Protein AF-A0A7S0S774-F1 (afdb_monomer_lite)

Organism: NCBI:txid81844

Foldseek 3Di:
DPQQPDQDDPQPDPPDDDDDDQFWGWAWDWDCPPPPRVTDIDPSVPTDTHTDDDPDDDDDDPCQPDAQPAQVVLVVVPNSCSVNSVSRVPVCSVVVNVPDPDDDDDDDPDPVVVLVVLLVVQVVCVVVVHDGDDNVVD

pLDDT: mean 84.75, std 19.32, range [28.23, 97.94]

Structure (mmCIF, N/CA/C/O backbone):
data_AF-A0A7S0S774-F1
#
_entry.id   AF-A0A7S0S774-F1
#
loop_
_atom_site.group_PDB
_atom_site.id
_atom_site.type_symbol
_atom_site.label_atom_id
_atom_site.label_alt_id
_atom_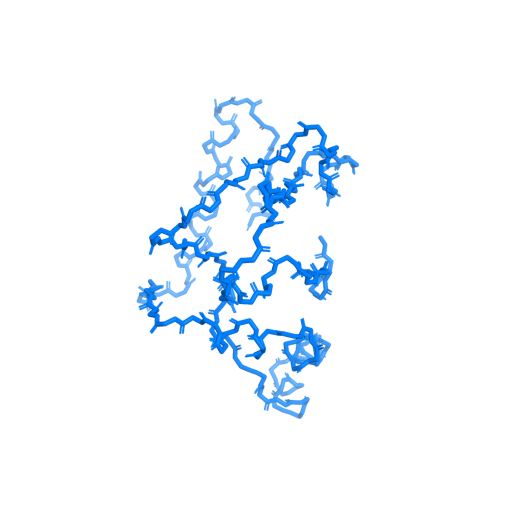site.label_comp_id
_atom_site.label_asym_id
_atom_site.label_entity_id
_atom_site.label_seq_id
_atom_site.pdbx_PDB_ins_code
_atom_site.Cartn_x
_atom_site.Cartn_y
_atom_site.Cartn_z
_atom_site.occupancy
_atom_site.B_iso_or_equiv
_atom_site.auth_seq_id
_atom_site.auth_comp_id
_atom_site.auth_asym_id
_atom_site.auth_atom_id
_atom_site.pdbx_PDB_model_num
ATOM 1 N N . LEU A 1 1 ? 9.753 0.011 5.837 1.00 38.16 1 LEU A N 1
ATOM 2 C CA . LEU A 1 1 ? 9.637 -1.461 5.721 1.00 38.16 1 LEU A CA 1
ATOM 3 C C . LEU A 1 1 ? 10.107 -1.865 4.326 1.00 38.16 1 LEU A C 1
ATOM 5 O O . LEU A 1 1 ? 9.732 -1.155 3.402 1.00 38.16 1 LEU A O 1
ATOM 9 N N . PRO A 1 2 ? 10.926 -2.916 4.148 1.00 28.23 2 PRO A N 1
ATOM 10 C CA . PRO A 1 2 ? 11.214 -3.425 2.808 1.00 28.23 2 PRO A CA 1
ATOM 11 C C . PRO A 1 2 ? 9.925 -3.955 2.163 1.00 28.23 2 PRO A C 1
ATOM 13 O O . PRO A 1 2 ? 9.047 -4.476 2.859 1.00 28.23 2 PRO A O 1
ATOM 16 N N . LEU A 1 3 ? 9.812 -3.812 0.842 1.00 33.97 3 LEU A N 1
ATOM 17 C CA . LEU A 1 3 ? 8.748 -4.427 0.046 1.00 33.97 3 LEU A CA 1
ATOM 18 C C . LEU A 1 3 ? 8.682 -5.934 0.370 1.00 33.97 3 LEU A C 1
ATOM 20 O O . LEU A 1 3 ? 9.705 -6.613 0.368 1.00 33.97 3 LEU A O 1
ATOM 24 N N . GLY A 1 4 ? 7.493 -6.432 0.731 1.00 38.97 4 GLY A N 1
ATOM 25 C CA . GLY A 1 4 ? 7.269 -7.827 1.152 1.00 38.97 4 GLY A CA 1
ATOM 26 C C . GLY A 1 4 ? 6.997 -8.057 2.649 1.00 38.97 4 GLY A C 1
ATOM 27 O O . GLY A 1 4 ? 6.774 -9.190 3.060 1.00 38.97 4 GLY A O 1
ATOM 28 N N . SER A 1 5 ? 6.950 -7.020 3.493 1.00 44.09 5 SER A N 1
ATOM 29 C CA . SER A 1 5 ? 6.682 -7.180 4.938 1.00 44.09 5 SER A CA 1
ATOM 30 C C . SER A 1 5 ? 5.197 -7.265 5.328 1.00 44.09 5 SER A C 1
ATOM 32 O O . SER A 1 5 ? 4.867 -7.215 6.517 1.00 44.09 5 SER A O 1
ATOM 34 N N . HIS A 1 6 ? 4.284 -7.348 4.360 1.00 54.34 6 HIS A N 1
ATOM 35 C CA . HIS A 1 6 ? 2.861 -7.517 4.638 1.00 54.34 6 HIS A CA 1
ATOM 36 C C . HIS A 1 6 ? 2.621 -8.966 5.066 1.00 54.34 6 HIS A C 1
ATOM 38 O O . HIS A 1 6 ? 2.533 -9.868 4.240 1.00 54.34 6 HIS A O 1
ATOM 44 N N . ARG A 1 7 ? 2.525 -9.216 6.376 1.00 49.44 7 ARG A N 1
ATOM 45 C CA . ARG A 1 7 ? 1.935 -10.477 6.838 1.00 49.44 7 ARG A CA 1
ATOM 46 C C . ARG A 1 7 ? 0.445 -10.414 6.548 1.00 49.44 7 ARG A C 1
ATOM 48 O O . ARG A 1 7 ? -0.232 -9.534 7.077 1.00 49.44 7 ARG A O 1
ATOM 55 N N . GLN A 1 8 ? -0.031 -11.349 5.731 1.00 46.75 8 GLN A N 1
ATOM 56 C CA . GLN A 1 8 ? -1.450 -11.501 5.460 1.00 46.75 8 GLN A CA 1
ATOM 57 C C . GLN A 1 8 ? -2.241 -11.585 6.763 1.00 46.75 8 GLN A C 1
ATOM 59 O O . GLN A 1 8 ? -1.846 -12.257 7.722 1.00 46.75 8 GLN A O 1
ATOM 64 N N . LEU A 1 9 ? -3.370 -10.887 6.784 1.00 42.31 9 LEU A N 1
ATOM 65 C CA . LEU A 1 9 ? -4.398 -11.119 7.774 1.00 42.31 9 LEU A CA 1
ATOM 66 C C . LEU A 1 9 ? -4.996 -12.490 7.469 1.00 42.31 9 LEU A C 1
ATOM 68 O O . LEU A 1 9 ? -5.753 -12.636 6.517 1.00 42.31 9 LEU A O 1
ATOM 72 N N . SER A 1 10 ? -4.739 -13.479 8.322 1.00 40.22 10 SER A N 1
ATOM 73 C CA . SER A 1 10 ? -5.552 -14.703 8.369 1.00 40.22 10 SER A CA 1
ATOM 74 C C . SER A 1 10 ? -7.030 -14.420 8.698 1.00 40.22 10 SER A C 1
ATOM 76 O O . SER A 1 10 ? -7.841 -15.338 8.724 1.00 40.22 10 SER A O 1
ATOM 78 N N . ALA A 1 11 ? -7.379 -13.155 8.961 1.00 42.25 11 ALA A N 1
ATOM 79 C CA . ALA A 1 11 ? -8.705 -12.686 9.330 1.00 42.25 11 ALA A CA 1
ATOM 80 C C . ALA A 1 11 ? -9.656 -12.461 8.144 1.00 42.25 11 ALA A C 1
ATOM 82 O O . ALA A 1 11 ? -10.842 -12.263 8.385 1.00 42.25 11 ALA A O 1
ATOM 83 N N . VAL A 1 12 ? -9.187 -12.515 6.891 1.00 44.50 12 VAL A N 1
ATOM 84 C CA . VAL A 1 12 ? -10.086 -12.476 5.723 1.00 44.50 12 VAL A CA 1
ATOM 85 C C . VAL A 1 12 ? -10.403 -13.904 5.270 1.00 44.50 12 VAL A C 1
ATOM 87 O O . VAL A 1 12 ? -10.181 -14.289 4.128 1.00 44.50 12 VAL A O 1
ATOM 90 N N . GLN A 1 13 ? -10.881 -14.736 6.198 1.00 43.38 13 GLN A N 1
ATOM 91 C CA . GLN A 1 13 ? -11.673 -15.896 5.795 1.00 43.38 13 GLN A CA 1
ATOM 92 C C . GLN A 1 13 ? -13.047 -15.386 5.341 1.00 43.38 13 GLN A C 1
ATOM 94 O O . GLN A 1 13 ? -13.550 -14.431 5.941 1.00 43.38 13 GLN A O 1
ATOM 99 N N . PRO A 1 14 ? -13.668 -15.991 4.313 1.00 40.38 14 PRO A N 1
ATOM 100 C CA . PRO A 1 14 ? -15.010 -15.603 3.923 1.00 40.38 14 PRO A CA 1
ATOM 101 C C . PRO A 1 14 ? -15.929 -15.753 5.138 1.00 40.38 14 PRO A C 1
ATOM 103 O O . PRO A 1 14 ? -16.036 -16.832 5.723 1.00 40.38 14 PRO A O 1
ATOM 106 N N . MET A 1 15 ? -16.566 -14.652 5.545 1.00 49.25 15 MET A N 1
ATOM 107 C CA . MET A 1 15 ? -17.602 -14.637 6.579 1.00 49.25 15 MET A CA 1
ATOM 108 C C . MET A 1 15 ? -18.883 -15.262 6.011 1.00 49.25 15 MET A C 1
ATOM 110 O O . MET A 1 15 ? -19.915 -14.614 5.886 1.00 49.25 15 MET A O 1
ATOM 114 N N . SER A 1 16 ? -18.811 -16.524 5.604 1.00 37.94 16 SER A N 1
ATOM 115 C CA . SER A 1 16 ? -19.929 -17.280 5.057 1.00 37.94 16 SER A CA 1
ATOM 116 C C . SER A 1 16 ? -20.246 -18.446 5.986 1.00 37.94 16 SER A C 1
ATOM 118 O O . SER A 1 16 ? -19.469 -19.394 6.078 1.00 37.94 16 SER A O 1
ATOM 120 N N . GLY A 1 17 ? -21.407 -18.384 6.643 1.00 33.81 17 GLY A N 1
ATOM 121 C CA . GLY A 1 17 ? -22.040 -19.544 7.275 1.00 33.81 17 GLY A CA 1
ATOM 122 C C . GLY A 1 17 ? -22.522 -19.306 8.703 1.00 33.81 17 GLY A C 1
ATOM 123 O O . GLY A 1 17 ? -21.727 -19.214 9.634 1.00 33.81 17 GLY A O 1
ATOM 124 N N . GLY A 1 18 ? -23.846 -19.251 8.874 1.00 41.12 18 GLY A N 1
ATOM 125 C CA . GLY A 1 18 ? -24.516 -19.224 10.171 1.00 41.12 18 GLY A CA 1
ATOM 126 C C . GLY A 1 18 ? -24.129 -20.416 11.050 1.00 41.12 18 GLY A C 1
ATOM 127 O O . GLY A 1 18 ? -24.241 -21.570 10.647 1.00 41.12 18 GLY A O 1
ATOM 128 N N . GLY A 1 19 ? -23.671 -20.116 12.264 1.00 35.81 19 GLY A N 1
ATOM 129 C CA . GLY A 1 19 ? -23.198 -21.117 13.216 1.00 35.81 19 GLY A CA 1
ATOM 130 C C . GLY A 1 19 ? -22.526 -20.485 14.431 1.00 35.81 19 GLY A C 1
ATOM 131 O O . GLY A 1 19 ? -21.330 -20.639 14.631 1.00 35.81 19 GLY A O 1
ATOM 132 N N . GLY A 1 20 ? -23.296 -19.729 15.218 1.00 41.53 20 GLY A N 1
ATOM 133 C CA . GLY A 1 20 ? -23.036 -19.446 16.634 1.00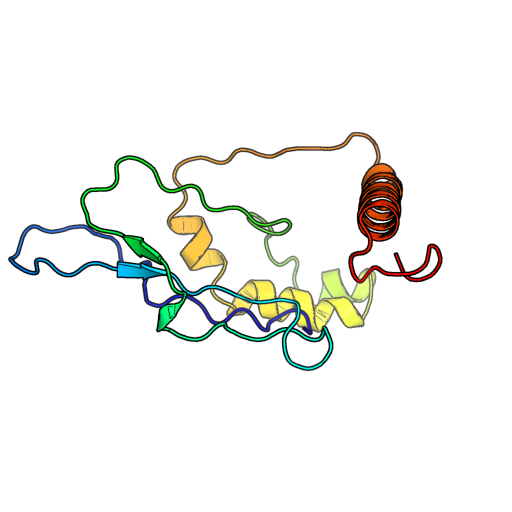 41.53 20 GLY A CA 1
ATOM 134 C C . GLY A 1 20 ? -21.597 -19.144 17.067 1.00 41.53 20 GLY A C 1
ATOM 135 O O . GLY A 1 20 ? -21.057 -19.872 17.893 1.00 41.53 20 GLY A O 1
ATOM 136 N N . ARG A 1 21 ? -21.002 -18.031 16.621 1.00 45.00 21 ARG A N 1
ATOM 137 C CA . ARG A 1 21 ? -19.929 -17.356 17.376 1.00 45.00 21 ARG A CA 1
ATOM 138 C C . ARG A 1 21 ? -20.118 -15.850 17.278 1.00 45.00 21 ARG A C 1
ATOM 140 O O . ARG A 1 21 ? -19.834 -15.234 16.261 1.00 45.00 21 ARG A O 1
ATOM 147 N N . ASN A 1 22 ? -20.588 -15.265 18.373 1.00 49.12 22 ASN A N 1
ATOM 148 C CA . ASN A 1 22 ? -20.770 -13.830 18.589 1.00 49.12 22 ASN A CA 1
ATOM 149 C C . ASN A 1 22 ? -19.404 -13.113 18.766 1.00 49.12 22 ASN A C 1
ATOM 151 O O . ASN A 1 22 ? -19.192 -12.368 19.723 1.00 49.12 22 ASN A O 1
ATOM 155 N N . GLY A 1 23 ? -18.422 -13.440 17.920 1.00 60.47 23 GLY A N 1
ATOM 156 C CA . GLY A 1 23 ? -17.032 -13.008 18.039 1.00 60.47 23 GLY A CA 1
ATOM 157 C C . GLY A 1 23 ? -16.741 -11.864 17.081 1.00 60.47 23 GLY A C 1
ATOM 158 O O . GLY A 1 23 ? -16.850 -12.038 15.873 1.00 60.47 23 GLY A O 1
ATOM 159 N N . GLY A 1 24 ? -16.387 -10.696 17.615 1.00 80.06 24 GLY A N 1
ATOM 160 C CA . GLY A 1 24 ? -15.862 -9.612 16.789 1.00 80.06 24 GLY A CA 1
ATOM 161 C C . GLY A 1 24 ? -14.526 -10.006 16.153 1.00 80.06 24 GLY A C 1
ATOM 162 O O . GLY A 1 24 ? -13.746 -10.751 16.745 1.00 80.06 24 GLY A O 1
ATOM 163 N N . VAL A 1 25 ? -14.269 -9.498 14.953 1.00 85.25 25 VAL A N 1
ATOM 164 C CA . VAL A 1 25 ? -12.991 -9.615 14.252 1.00 85.25 25 VAL A CA 1
ATOM 165 C C . VAL A 1 25 ? -12.141 -8.406 14.623 1.00 85.25 25 VAL A C 1
ATOM 167 O O . VAL A 1 25 ? -12.548 -7.267 14.401 1.00 85.25 25 VAL A O 1
ATOM 170 N N . SER A 1 26 ? -10.962 -8.637 15.194 1.00 90.38 26 SER A N 1
ATOM 171 C CA . SER A 1 26 ? -10.006 -7.564 15.477 1.00 90.38 26 SER A CA 1
ATOM 172 C C . SER A 1 26 ? -9.126 -7.295 14.256 1.00 90.38 26 SER A C 1
ATOM 174 O O . SER A 1 26 ? -8.459 -8.195 13.746 1.00 90.38 26 SER A O 1
ATOM 176 N N . VAL A 1 27 ? -9.109 -6.044 13.805 1.00 91.56 27 VAL A N 1
ATOM 177 C CA . VAL A 1 27 ? -8.362 -5.562 12.643 1.00 91.56 27 VAL A CA 1
ATOM 178 C C . VAL A 1 27 ? -7.055 -4.925 13.119 1.00 91.56 27 VAL A C 1
ATOM 180 O O . VAL A 1 27 ? -7.096 -3.938 13.862 1.00 91.56 27 VAL A O 1
ATOM 183 N N . PRO A 1 28 ? -5.887 -5.455 12.715 1.00 93.31 28 PRO A N 1
ATOM 184 C CA . PRO A 1 28 ? -4.605 -4.902 13.118 1.00 93.31 28 PRO A CA 1
ATOM 185 C C . PRO A 1 28 ? -4.415 -3.458 12.691 1.00 93.31 28 PRO A C 1
ATOM 187 O O . PRO A 1 28 ? -4.710 -3.080 11.560 1.00 93.31 28 PRO A O 1
ATOM 190 N N . ARG A 1 29 ? -3.825 -2.678 13.592 1.00 94.56 29 ARG A N 1
ATOM 191 C CA . ARG A 1 29 ? -3.406 -1.306 13.326 1.00 94.56 29 ARG A CA 1
ATOM 192 C C . ARG A 1 29 ? -1.887 -1.244 13.203 1.00 94.56 29 ARG A C 1
ATOM 194 O O . ARG A 1 29 ? -1.172 -1.837 14.009 1.00 94.56 29 ARG A O 1
ATOM 201 N N . TYR A 1 30 ? -1.393 -0.536 12.192 1.00 94.06 30 TYR A N 1
ATOM 202 C CA . TYR A 1 30 ? 0.026 -0.209 12.060 1.00 94.06 30 TYR A CA 1
ATOM 203 C C . TYR A 1 30 ? 0.254 1.223 12.546 1.00 94.06 30 TYR A C 1
ATOM 205 O O . TYR A 1 30 ? -0.458 2.133 12.123 1.00 94.06 30 TYR A O 1
ATOM 213 N N . ASP A 1 31 ? 1.235 1.423 13.421 1.00 92.38 31 ASP A N 1
ATOM 214 C CA . ASP A 1 31 ? 1.656 2.745 13.876 1.00 92.38 31 ASP A CA 1
ATOM 215 C C . ASP A 1 31 ? 3.022 3.067 13.264 1.00 92.38 31 ASP A C 1
ATOM 217 O O . ASP A 1 31 ? 4.029 2.410 13.534 1.00 92.38 31 ASP A O 1
ATOM 221 N N . LYS A 1 32 ? 3.043 4.090 12.404 1.00 91.38 32 LYS A N 1
ATOM 222 C CA . LYS A 1 32 ? 4.242 4.534 11.683 1.00 91.38 32 LYS A CA 1
ATOM 223 C C . LYS A 1 32 ? 5.263 5.218 12.599 1.00 91.38 32 LYS A C 1
ATOM 225 O O . LYS A 1 32 ? 6.434 5.268 12.245 1.00 91.38 32 LYS A O 1
ATOM 230 N N . THR A 1 33 ? 4.845 5.729 13.757 1.00 89.25 33 THR A N 1
ATOM 231 C CA . THR A 1 33 ? 5.701 6.511 14.666 1.00 89.25 33 THR A CA 1
ATOM 232 C C . THR A 1 33 ? 6.595 5.634 15.543 1.00 89.25 33 THR A C 1
ATOM 234 O O . THR A 1 33 ? 7.668 6.066 15.976 1.00 89.25 33 THR A O 1
ATOM 237 N N . LEU A 1 34 ? 6.201 4.376 15.762 1.00 89.81 34 LEU A N 1
ATOM 238 C CA . LEU A 1 34 ? 6.949 3.437 16.589 1.00 89.81 34 LEU A CA 1
ATOM 239 C C . LEU A 1 34 ? 8.361 3.189 16.045 1.00 89.81 34 LEU A C 1
ATOM 241 O O . LEU A 1 34 ? 8.641 3.314 14.851 1.00 89.81 34 LEU A O 1
ATOM 245 N N . ARG A 1 35 ? 9.263 2.796 16.952 1.00 91.06 35 ARG A N 1
ATOM 246 C CA . ARG A 1 35 ? 10.660 2.444 16.638 1.00 91.06 35 ARG A CA 1
ATOM 247 C C . ARG A 1 35 ? 11.402 3.554 15.875 1.00 91.06 35 ARG A C 1
ATOM 249 O O . ARG A 1 35 ? 12.124 3.272 14.919 1.00 91.06 35 ARG A O 1
ATOM 256 N N . GLY A 1 36 ? 11.198 4.807 16.289 1.00 87.19 36 GLY A N 1
ATOM 257 C CA . GLY A 1 36 ? 11.847 5.976 15.687 1.00 87.19 36 GLY A CA 1
ATOM 258 C C . GLY A 1 36 ? 11.430 6.208 14.234 1.00 87.19 36 GLY A C 1
ATOM 259 O O . GLY A 1 36 ? 12.287 6.435 13.389 1.00 87.19 36 GLY A O 1
ATOM 260 N N . GLY A 1 37 ? 10.138 6.066 13.919 1.00 87.06 37 GLY A N 1
ATOM 261 C CA . GLY A 1 37 ? 9.609 6.293 12.567 1.00 87.06 37 GLY A CA 1
ATOM 262 C C . GLY A 1 37 ? 9.741 5.111 11.597 1.00 87.06 37 GLY A C 1
ATOM 263 O O . GLY A 1 37 ? 9.252 5.172 10.472 1.00 87.06 37 GLY A O 1
ATOM 264 N N . ARG A 1 38 ? 10.364 3.996 12.008 1.00 89.38 38 ARG A N 1
ATOM 265 C CA . ARG A 1 38 ? 10.395 2.757 11.199 1.00 89.38 38 ARG A CA 1
ATOM 266 C C . ARG A 1 38 ? 9.033 2.056 11.166 1.00 89.38 38 ARG A C 1
ATOM 268 O O . ARG A 1 38 ? 8.761 1.273 10.250 1.00 89.38 38 ARG A O 1
ATOM 275 N N . GLY A 1 39 ? 8.202 2.367 12.157 1.00 92.31 39 GLY A N 1
ATOM 276 C CA . GLY A 1 39 ? 6.885 1.816 12.397 1.00 92.31 39 GLY A CA 1
ATOM 277 C C . GLY A 1 39 ? 6.910 0.390 12.938 1.00 92.31 39 GLY A C 1
ATOM 278 O O . GLY A 1 39 ? 7.916 -0.323 12.867 1.00 92.31 39 GLY A O 1
ATOM 279 N N . ASP A 1 40 ? 5.776 -0.012 13.497 1.00 95.00 40 ASP A N 1
ATOM 280 C CA . ASP A 1 40 ? 5.493 -1.378 13.922 1.00 95.00 40 ASP A CA 1
ATOM 281 C C . ASP A 1 40 ? 3.975 -1.585 14.026 1.00 95.00 40 ASP A C 1
ATOM 283 O O . ASP A 1 40 ? 3.180 -0.648 13.908 1.00 95.00 40 ASP A O 1
ATOM 287 N N . ARG A 1 41 ? 3.547 -2.821 14.270 1.00 93.81 41 ARG A N 1
ATOM 288 C CA . ARG A 1 41 ? 2.164 -3.088 14.653 1.00 93.81 41 ARG A CA 1
ATOM 289 C C . ARG A 1 41 ? 1.862 -2.428 16.004 1.00 93.81 41 ARG A C 1
ATOM 291 O O . ARG A 1 41 ? 2.616 -2.604 16.958 1.00 93.81 41 ARG A O 1
ATOM 298 N N . ALA A 1 42 ? 0.747 -1.708 16.086 1.00 94.62 42 ALA A N 1
ATOM 299 C CA . ALA A 1 42 ? 0.269 -1.116 17.328 1.00 94.62 42 ALA A CA 1
ATOM 300 C C . ALA A 1 42 ? -0.146 -2.209 18.338 1.00 94.62 42 ALA A C 1
ATOM 302 O O . ALA A 1 42 ? -0.482 -3.331 17.919 1.00 94.62 42 ALA A O 1
ATOM 303 N N . PRO A 1 43 ? -0.166 -1.904 19.649 1.00 94.00 43 PRO A N 1
ATOM 304 C CA . PRO A 1 43 ? -0.704 -2.803 20.667 1.00 94.00 43 PRO A CA 1
ATOM 305 C C . PRO A 1 43 ? -2.113 -3.296 20.312 1.00 94.00 43 PRO A C 1
ATOM 307 O O . PRO A 1 43 ? -2.907 -2.564 19.728 1.00 94.00 43 PRO A O 1
ATOM 310 N N . VAL A 1 44 ? -2.444 -4.539 20.680 1.00 92.25 44 VAL A N 1
ATOM 311 C CA . VAL A 1 44 ? -3.759 -5.148 20.377 1.00 92.25 44 VAL A CA 1
ATOM 312 C C . VAL A 1 44 ? -4.921 -4.348 20.980 1.00 92.25 44 VAL A C 1
ATOM 314 O O . VAL A 1 44 ? -6.010 -4.343 20.417 1.00 92.25 44 VAL A O 1
ATOM 317 N N . SER A 1 45 ? -4.687 -3.627 22.081 1.00 94.12 45 SER A N 1
ATOM 318 C CA . SER A 1 45 ? -5.658 -2.696 22.677 1.00 94.12 45 SER A CA 1
ATOM 319 C C . SER A 1 45 ? -6.127 -1.600 21.721 1.00 94.12 45 SER A C 1
ATOM 321 O O . SER A 1 45 ? -7.223 -1.077 21.891 1.00 94.12 45 SER A O 1
ATOM 323 N N . ASP A 1 46 ? -5.314 -1.275 20.717 1.00 94.44 46 ASP A N 1
ATOM 324 C CA . ASP A 1 46 ? -5.555 -0.181 19.778 1.00 94.44 46 ASP A CA 1
ATOM 325 C C . ASP A 1 46 ? -6.146 -0.695 18.456 1.00 94.44 46 ASP A C 1
ATOM 327 O O . ASP A 1 46 ? -6.340 0.077 17.509 1.00 94.44 46 ASP A O 1
ATOM 331 N N . TRP A 1 47 ? -6.386 -2.007 18.357 1.00 94.06 47 TRP A N 1
ATOM 332 C CA . TRP A 1 47 ? -6.980 -2.636 17.185 1.00 94.06 47 TRP A CA 1
ATOM 333 C C . TRP A 1 47 ? -8.489 -2.427 17.193 1.00 94.06 47 TRP A C 1
ATOM 335 O O . TRP A 1 47 ? -9.165 -2.586 18.212 1.00 94.06 47 TRP A O 1
ATOM 345 N N . LEU A 1 48 ? -9.037 -2.123 16.020 1.00 92.06 48 LEU A N 1
ATOM 346 C CA . LEU A 1 48 ? -10.476 -1.987 15.861 1.00 92.06 48 LEU A CA 1
ATOM 347 C C . LEU A 1 48 ? -11.118 -3.375 15.915 1.00 92.06 48 LEU A C 1
ATOM 349 O O . LEU A 1 48 ? -10.736 -4.256 15.154 1.00 92.06 48 LEU A O 1
ATOM 353 N N . THR A 1 49 ? -12.112 -3.573 16.780 1.00 91.19 49 THR A N 1
ATOM 354 C CA . THR A 1 49 ? -12.919 -4.800 16.771 1.00 91.19 49 THR A CA 1
ATOM 355 C C . THR A 1 49 ? -14.238 -4.541 16.060 1.00 91.19 49 THR A C 1
ATOM 357 O O . THR A 1 49 ? -15.048 -3.737 16.516 1.00 91.19 49 THR A O 1
ATOM 360 N N . VAL A 1 50 ? -14.452 -5.242 14.952 1.00 90.19 50 VAL A N 1
ATOM 361 C CA . VAL A 1 50 ? -15.623 -5.109 14.084 1.00 90.19 50 VAL A CA 1
ATOM 362 C C . VAL A 1 50 ? -16.527 -6.327 14.260 1.00 90.19 50 VAL A C 1
ATOM 364 O O . VAL A 1 50 ? -16.043 -7.441 14.443 1.00 90.19 50 VAL A O 1
ATOM 367 N N . ARG A 1 51 ? -17.848 -6.139 14.247 1.00 88.94 51 ARG A N 1
ATOM 368 C CA . ARG A 1 51 ? -18.824 -7.231 14.385 1.00 88.94 51 ARG A CA 1
ATOM 369 C C . ARG A 1 51 ? -19.577 -7.428 13.076 1.00 88.94 51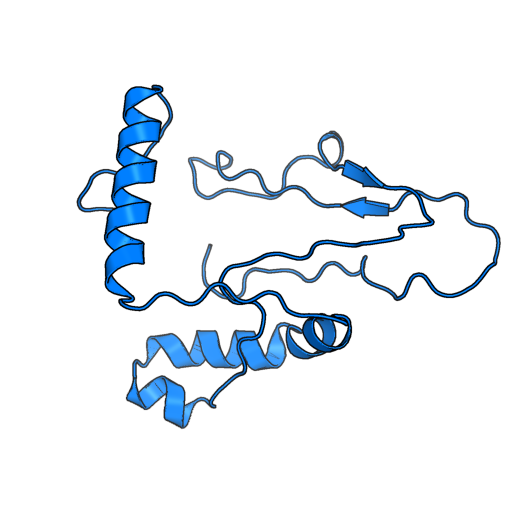 ARG A C 1
ATOM 371 O O . ARG A 1 51 ? -19.894 -6.455 12.406 1.00 88.94 51 ARG A O 1
ATOM 378 N N . ALA A 1 52 ? -19.854 -8.685 12.753 1.00 83.88 52 ALA A N 1
ATOM 379 C CA . ALA A 1 52 ? -20.663 -9.073 11.605 1.00 83.88 52 ALA A CA 1
ATOM 380 C C . ALA A 1 52 ? -22.177 -8.916 11.896 1.00 83.88 52 ALA A C 1
ATOM 382 O O . ALA A 1 52 ? -22.567 -8.961 13.069 1.00 83.88 52 ALA A O 1
ATOM 383 N N . PRO A 1 53 ? -23.031 -8.808 10.858 1.00 88.94 53 PRO A N 1
ATOM 384 C CA . PRO A 1 53 ? -22.673 -8.762 9.434 1.00 88.94 53 PRO A CA 1
ATOM 385 C C . PRO A 1 53 ? -22.076 -7.409 9.018 1.00 88.94 53 PRO A C 1
ATOM 387 O O . PRO A 1 53 ? -22.313 -6.396 9.668 1.00 88.94 53 PRO A O 1
ATOM 390 N N . LEU A 1 54 ? -21.287 -7.416 7.941 1.00 87.62 54 LEU A N 1
ATOM 391 C CA . LEU A 1 54 ? -20.820 -6.210 7.259 1.00 87.62 54 LEU A CA 1
ATOM 392 C C . LEU A 1 54 ? -21.404 -6.197 5.854 1.00 87.62 54 LEU A C 1
ATOM 394 O O . LEU A 1 54 ? -21.303 -7.202 5.155 1.00 87.62 54 LEU A O 1
ATOM 398 N N . ASP A 1 55 ? -21.974 -5.065 5.453 1.00 92.31 55 ASP A N 1
ATOM 399 C CA . ASP A 1 55 ? -22.529 -4.899 4.108 1.00 92.31 55 ASP A CA 1
ATOM 400 C C . ASP A 1 55 ? -21.436 -4.580 3.080 1.00 92.31 55 ASP A C 1
ATOM 402 O O . ASP A 1 55 ? -21.481 -5.051 1.948 1.00 92.31 55 ASP A O 1
ATOM 406 N N . VAL A 1 56 ? -20.440 -3.781 3.479 1.00 93.75 56 VAL A N 1
ATOM 407 C CA . VAL A 1 56 ? -19.346 -3.326 2.613 1.00 93.75 56 VAL A CA 1
ATOM 408 C C . VAL A 1 56 ? -18.034 -3.329 3.390 1.00 93.75 56 VAL A C 1
ATOM 410 O O . VAL A 1 56 ? -17.969 -2.864 4.530 1.00 93.75 56 VAL A O 1
ATOM 413 N N . ILE A 1 57 ? -16.971 -3.812 2.749 1.00 93.19 57 ILE A N 1
ATOM 414 C CA . ILE A 1 57 ? -15.593 -3.696 3.228 1.00 93.19 57 ILE A CA 1
ATOM 415 C C . ILE A 1 57 ? -14.814 -2.879 2.202 1.00 93.19 57 ILE A C 1
ATOM 417 O O . ILE A 1 57 ? -14.704 -3.277 1.046 1.00 93.19 57 ILE A O 1
ATOM 421 N N . LEU A 1 58 ? -14.251 -1.750 2.633 1.00 94.94 58 LEU A N 1
ATOM 422 C CA . LEU A 1 58 ? -13.309 -0.991 1.819 1.00 94.94 58 LEU A CA 1
ATOM 423 C C . LEU A 1 58 ? -11.890 -1.479 2.112 1.00 94.94 58 LEU A C 1
ATOM 425 O O . LEU A 1 58 ? -11.381 -1.306 3.219 1.00 94.94 58 LEU A O 1
ATOM 429 N N . LEU A 1 59 ? -11.263 -2.084 1.108 1.00 95.06 59 LEU A N 1
ATOM 430 C CA . LEU A 1 59 ? -9.857 -2.460 1.131 1.00 95.06 59 LEU A CA 1
ATOM 431 C C . LEU A 1 59 ? -9.084 -1.501 0.221 1.00 95.06 59 LEU A C 1
ATOM 433 O O . LEU A 1 59 ? -9.347 -1.450 -0.977 1.00 95.06 59 LEU A O 1
ATOM 437 N N . GLU A 1 60 ? -8.138 -0.752 0.786 1.00 95.12 60 GLU A N 1
ATOM 438 C CA . GLU A 1 60 ? -7.359 0.256 0.059 1.00 95.12 60 GLU A CA 1
ATOM 439 C C . GLU A 1 60 ? -5.848 0.050 0.225 1.00 95.12 60 GLU A C 1
ATOM 441 O O . GLU A 1 60 ? -5.374 -0.520 1.213 1.00 95.12 60 GLU A O 1
ATOM 446 N N . GLY A 1 61 ? -5.095 0.456 -0.796 1.00 93.44 61 GLY A N 1
ATOM 447 C CA . GLY A 1 61 ? -3.645 0.337 -0.843 1.00 93.44 61 GLY A CA 1
ATOM 448 C C . GLY A 1 61 ? -3.092 0.628 -2.237 1.00 93.44 61 GLY A C 1
ATOM 449 O O . GLY A 1 61 ? -3.628 0.158 -3.236 1.00 93.44 61 GLY A O 1
ATOM 450 N N . TRP A 1 62 ? -1.980 1.364 -2.296 1.00 94.81 62 TRP A N 1
ATOM 451 C CA . TRP A 1 62 ? -1.393 1.905 -3.535 1.00 94.81 62 TRP A CA 1
ATOM 452 C C . TRP A 1 62 ? -0.971 0.859 -4.582 1.00 94.81 62 TRP A C 1
ATOM 454 O O . TRP A 1 62 ? -0.791 1.202 -5.744 1.00 94.81 62 TRP A O 1
ATOM 464 N N . MET A 1 63 ? -0.790 -0.398 -4.171 1.00 94.94 63 MET A N 1
ATOM 465 C CA . MET A 1 63 ? -0.343 -1.504 -5.028 1.00 94.94 63 MET A CA 1
ATOM 466 C C . MET A 1 63 ? -1.392 -2.614 -5.195 1.00 94.94 63 MET A C 1
ATOM 468 O O . MET A 1 63 ? -1.084 -3.668 -5.752 1.0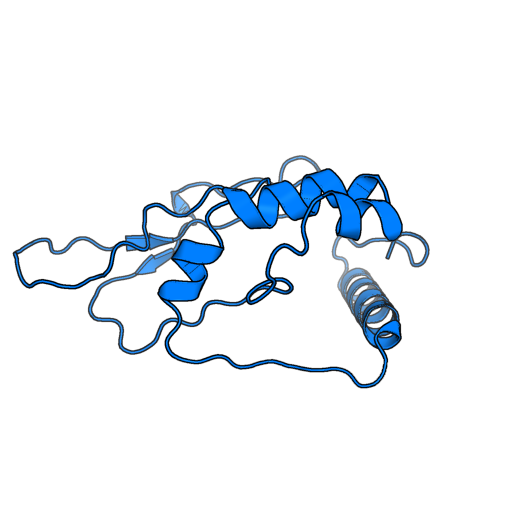0 94.94 63 MET A O 1
ATOM 472 N N . LEU A 1 64 ? -2.611 -2.437 -4.668 1.00 94.75 64 LEU A N 1
ATOM 473 C CA . LEU A 1 64 ? -3.669 -3.432 -4.850 1.00 94.75 64 LEU A CA 1
ATOM 474 C C . LEU A 1 64 ? -4.064 -3.511 -6.330 1.00 94.75 64 LEU A C 1
ATOM 476 O O . LEU A 1 64 ? -4.130 -2.500 -7.023 1.00 94.75 64 LEU A O 1
ATOM 480 N N . GLY A 1 65 ? -4.293 -4.730 -6.816 1.00 94.69 65 GLY A N 1
ATOM 481 C CA . GLY A 1 65 ? -4.544 -5.010 -8.232 1.00 94.69 65 GLY A CA 1
ATOM 482 C C . GLY A 1 65 ? -3.281 -5.240 -9.072 1.00 94.69 65 GLY A C 1
ATOM 483 O O . GLY A 1 65 ? -3.391 -5.707 -10.203 1.00 94.69 65 GLY A O 1
ATOM 484 N N . PHE A 1 66 ? -2.076 -4.998 -8.540 1.00 95.69 66 PHE A N 1
ATOM 485 C CA . PHE A 1 66 ? -0.839 -5.286 -9.274 1.00 95.69 66 PHE A CA 1
ATOM 486 C C . PHE A 1 66 ? -0.624 -6.798 -9.414 1.00 95.69 66 PHE A C 1
ATOM 488 O O . PHE A 1 66 ? -0.848 -7.568 -8.475 1.00 95.69 66 PHE A O 1
ATOM 495 N N . THR A 1 67 ? -0.137 -7.223 -10.579 1.00 94.62 67 THR A N 1
ATOM 496 C CA . THR A 1 67 ? 0.202 -8.622 -10.870 1.00 94.62 67 THR A CA 1
ATOM 497 C C . THR A 1 67 ? 1.693 -8.770 -11.166 1.00 94.62 67 THR A C 1
ATOM 499 O O . THR A 1 67 ? 2.258 -7.889 -11.818 1.00 94.62 67 THR A O 1
ATOM 502 N N . PRO A 1 68 ? 2.338 -9.872 -10.741 1.00 96.25 68 PRO A N 1
ATOM 503 C CA . PRO A 1 68 ? 3.732 -10.123 -11.085 1.00 96.25 68 PRO A CA 1
ATOM 504 C C . PRO A 1 68 ? 3.909 -10.228 -12.607 1.00 96.25 68 PRO A C 1
ATOM 506 O O . PRO A 1 68 ? 3.071 -10.794 -13.310 1.00 96.25 68 PRO A O 1
ATOM 509 N N . VAL A 1 69 ? 5.019 -9.692 -13.104 1.00 97.00 69 VAL A N 1
ATOM 510 C CA . VAL A 1 69 ? 5.438 -9.703 -14.514 1.00 97.00 69 VAL A CA 1
ATOM 511 C C . VAL A 1 69 ? 6.512 -10.761 -14.793 1.00 97.00 69 VAL A C 1
ATOM 513 O O . VAL A 1 69 ? 6.826 -11.040 -15.951 1.00 97.00 69 VAL A O 1
ATOM 516 N N . GLY A 1 70 ? 7.072 -11.362 -13.739 1.00 97.56 70 GLY A N 1
ATOM 517 C CA . GLY A 1 70 ? 8.105 -12.387 -13.795 1.00 97.56 70 GLY A CA 1
ATOM 518 C C . GLY A 1 70 ? 9.519 -11.815 -13.676 1.00 97.56 70 GLY A C 1
ATOM 519 O O . GLY A 1 70 ? 9.842 -10.756 -14.221 1.00 97.56 70 GLY A O 1
ATOM 520 N N . ALA A 1 71 ? 10.404 -12.575 -13.023 1.00 97.19 71 ALA A N 1
ATOM 521 C CA . ALA A 1 71 ? 11.764 -12.156 -12.674 1.00 97.19 71 ALA A CA 1
ATOM 522 C C . ALA A 1 71 ? 12.569 -11.576 -13.851 1.00 97.19 71 ALA A C 1
ATOM 524 O O . ALA A 1 71 ? 13.248 -10.565 -13.698 1.00 97.19 71 ALA A O 1
ATOM 525 N N . ALA A 1 72 ? 12.471 -12.175 -15.043 1.00 97.94 72 ALA A N 1
ATOM 526 C CA . ALA A 1 72 ? 13.189 -11.691 -16.221 1.00 97.94 72 ALA A CA 1
ATOM 527 C C . ALA A 1 72 ? 12.677 -10.326 -16.711 1.00 97.94 72 ALA A C 1
ATOM 529 O O . ALA A 1 72 ? 13.469 -9.512 -17.179 1.00 97.94 72 ALA A O 1
ATOM 530 N N . ALA A 1 73 ? 11.368 -10.067 -16.631 1.00 97.94 73 ALA A N 1
ATOM 531 C CA . ALA A 1 73 ? 10.797 -8.775 -17.000 1.00 97.94 73 ALA A CA 1
ATOM 532 C C . ALA A 1 73 ? 11.113 -7.707 -15.951 1.00 97.94 73 ALA A C 1
ATOM 534 O O . ALA A 1 73 ? 11.541 -6.615 -16.318 1.00 97.94 73 ALA A O 1
ATOM 535 N N . ALA A 1 74 ? 11.000 -8.055 -14.667 1.00 97.62 74 ALA A N 1
ATOM 536 C CA . ALA A 1 74 ? 11.376 -7.179 -13.564 1.00 97.62 74 ALA A CA 1
ATOM 537 C C . ALA A 1 74 ? 12.855 -6.757 -13.653 1.00 97.62 74 ALA A C 1
ATOM 539 O O . ALA A 1 74 ? 13.153 -5.565 -13.629 1.00 97.62 74 ALA A O 1
ATOM 540 N N . ALA A 1 75 ? 13.768 -7.711 -13.875 1.00 97.88 75 ALA A N 1
ATOM 541 C CA . ALA A 1 75 ? 15.204 -7.451 -13.987 1.00 97.88 75 ALA A CA 1
ATOM 542 C C . ALA A 1 75 ? 15.582 -6.530 -15.159 1.00 97.88 75 ALA A C 1
ATOM 544 O O . ALA A 1 75 ? 16.575 -5.813 -15.064 1.00 97.88 75 ALA A O 1
ATOM 545 N N . ARG A 1 76 ? 14.803 -6.526 -16.256 1.00 97.94 76 ARG A N 1
ATOM 546 C CA . ARG A 1 76 ? 15.018 -5.590 -17.377 1.00 97.94 76 ARG A CA 1
ATOM 547 C C . ARG A 1 76 ? 14.729 -4.139 -16.998 1.00 97.94 76 ARG A C 1
ATOM 549 O O . ARG A 1 76 ? 15.301 -3.250 -17.615 1.00 97.94 76 ARG A O 1
ATOM 556 N N . VAL A 1 77 ? 13.841 -3.909 -16.030 1.00 97.06 77 VAL A N 1
ATOM 557 C CA . VAL A 1 77 ? 13.535 -2.570 -15.508 1.00 97.06 77 VAL A CA 1
ATOM 558 C C . VAL A 1 77 ? 14.532 -2.199 -14.412 1.00 97.06 77 VAL A C 1
ATOM 560 O O . VAL A 1 77 ? 15.163 -1.150 -14.482 1.00 97.06 77 VAL A O 1
ATOM 563 N N . SER A 1 78 ? 14.693 -3.065 -13.409 1.00 97.44 78 SER A N 1
ATOM 564 C CA . SER A 1 78 ? 15.709 -2.928 -12.365 1.00 97.44 78 SER A CA 1
ATOM 565 C C . SER A 1 78 ? 15.956 -4.273 -11.666 1.00 97.44 78 SER A C 1
ATOM 567 O O . SER A 1 78 ? 14.990 -4.969 -11.337 1.00 97.44 78 SER A O 1
ATOM 569 N N . PRO A 1 79 ? 17.218 -4.638 -11.362 1.00 96.00 79 PRO A N 1
ATOM 570 C CA . PRO A 1 79 ? 17.531 -5.828 -10.567 1.00 96.00 79 PRO A CA 1
ATOM 571 C C . PRO A 1 79 ? 16.802 -5.876 -9.215 1.00 96.00 79 PRO A C 1
ATOM 573 O O . PRO A 1 79 ? 16.395 -6.952 -8.775 1.00 96.00 79 PRO A O 1
ATOM 576 N N . ASP A 1 80 ? 16.563 -4.720 -8.592 1.00 95.56 80 ASP A N 1
ATOM 577 C CA . ASP A 1 80 ? 15.906 -4.625 -7.282 1.00 95.56 80 ASP A CA 1
ATOM 578 C C . ASP A 1 80 ? 14.423 -5.026 -7.332 1.00 95.56 80 ASP A C 1
ATOM 580 O O . ASP A 1 80 ? 13.842 -5.446 -6.327 1.00 95.56 80 ASP A O 1
ATOM 584 N N . LEU A 1 81 ? 13.797 -4.958 -8.512 1.00 96.62 81 LEU A N 1
ATOM 585 C CA . LEU A 1 81 ? 12.391 -5.320 -8.692 1.00 96.62 81 LEU A CA 1
ATOM 586 C C . LEU A 1 81 ? 12.160 -6.831 -8.738 1.00 96.62 81 LEU A C 1
ATOM 588 O O . LEU A 1 81 ? 11.020 -7.262 -8.588 1.00 96.62 81 LEU A O 1
ATOM 592 N N . VAL A 1 82 ? 13.202 -7.654 -8.883 1.00 97.25 82 VAL A N 1
ATOM 593 C CA . VAL A 1 82 ? 13.056 -9.121 -8.888 1.00 97.25 82 VAL A CA 1
ATOM 594 C C . VAL A 1 82 ? 12.485 -9.620 -7.559 1.00 97.25 82 VAL A C 1
ATOM 596 O O . VAL A 1 82 ? 11.591 -10.466 -7.541 1.00 97.25 82 VAL A O 1
ATOM 599 N N . ALA A 1 83 ? 12.959 -9.068 -6.439 1.00 96.00 83 ALA A N 1
ATOM 600 C CA . ALA A 1 83 ? 12.443 -9.417 -5.118 1.00 96.00 83 ALA A CA 1
ATOM 601 C C . ALA A 1 83 ? 11.001 -8.923 -4.916 1.00 96.00 83 ALA A C 1
ATOM 603 O O . ALA A 1 83 ? 10.189 -9.614 -4.301 1.00 96.00 83 ALA A O 1
ATOM 604 N N . VAL A 1 84 ? 10.670 -7.749 -5.463 1.00 94.81 84 VAL A N 1
ATOM 605 C CA . VAL A 1 84 ? 9.318 -7.175 -5.407 1.00 94.81 84 VAL A CA 1
ATOM 606 C C . VAL A 1 84 ? 8.331 -8.032 -6.197 1.00 94.81 84 VAL A C 1
ATOM 608 O O . VAL A 1 84 ? 7.265 -8.366 -5.686 1.00 94.81 84 VAL A O 1
ATOM 611 N N . ASP A 1 85 ? 8.706 -8.445 -7.406 1.00 96.50 85 ASP A N 1
ATOM 612 C CA . ASP A 1 85 ? 7.916 -9.329 -8.263 1.00 96.50 85 ASP A CA 1
ATOM 613 C C . ASP A 1 85 ? 7.664 -10.691 -7.597 1.00 96.50 85 ASP A C 1
ATOM 615 O O . ASP A 1 85 ? 6.526 -11.158 -7.519 1.00 96.50 85 ASP A O 1
ATOM 619 N N . ALA A 1 86 ? 8.704 -11.284 -7.001 1.00 95.62 86 ALA A N 1
ATOM 620 C CA . ALA A 1 86 ? 8.570 -12.517 -6.232 1.00 95.62 86 ALA A CA 1
ATOM 621 C C . ALA A 1 86 ? 7.623 -12.346 -5.028 1.00 95.62 86 ALA A C 1
ATOM 623 O O . ALA A 1 86 ? 6.804 -13.231 -4.753 1.00 95.62 86 ALA A O 1
ATOM 624 N N . ALA A 1 87 ? 7.683 -11.203 -4.335 1.00 93.81 87 ALA A N 1
ATOM 625 C CA . ALA A 1 87 ? 6.797 -10.893 -3.216 1.00 93.81 87 ALA A CA 1
ATOM 626 C C . ALA A 1 87 ? 5.343 -10.670 -3.663 1.00 93.81 87 ALA A C 1
ATOM 628 O O . ALA A 1 87 ? 4.426 -11.112 -2.975 1.00 93.81 87 ALA A O 1
ATOM 629 N N . LEU A 1 88 ? 5.109 -10.057 -4.826 1.00 94.06 88 LEU A N 1
ATOM 630 C CA . LEU A 1 88 ? 3.775 -9.966 -5.430 1.00 94.06 88 LEU A CA 1
ATOM 631 C C . LEU A 1 88 ? 3.224 -11.354 -5.775 1.00 94.06 88 LEU A C 1
ATOM 633 O O . LEU A 1 88 ? 2.061 -11.646 -5.496 1.00 94.06 88 LEU A O 1
ATOM 637 N N . SER A 1 89 ? 4.067 -12.229 -6.329 1.00 93.19 89 SER A N 1
ATOM 638 C CA . SER A 1 89 ? 3.661 -13.573 -6.745 1.00 93.19 89 SER A CA 1
ATOM 639 C C . SER A 1 89 ? 3.366 -14.521 -5.580 1.00 93.19 89 SER A C 1
ATOM 641 O O . SER A 1 89 ? 2.466 -15.349 -5.696 1.00 93.19 89 SER A O 1
ATOM 643 N N . SER A 1 90 ? 4.140 -14.455 -4.493 1.00 91.00 90 SER A N 1
ATOM 644 C CA . SER A 1 90 ? 4.097 -15.428 -3.384 1.00 91.00 90 SER A CA 1
ATOM 645 C C . SER A 1 90 ? 3.594 -14.857 -2.056 1.00 91.00 90 SER A C 1
ATOM 647 O O . SER A 1 90 ? 3.323 -15.609 -1.124 1.00 91.00 90 SER A O 1
ATOM 649 N N . GLY A 1 91 ? 3.422 -13.536 -1.960 1.00 84.44 91 GLY A N 1
ATOM 650 C CA . GLY A 1 91 ? 2.942 -12.838 -0.762 1.00 84.44 91 GLY A CA 1
ATOM 651 C C . GLY A 1 91 ? 1.431 -12.929 -0.535 1.00 84.44 91 GLY A C 1
ATOM 652 O O . GLY A 1 91 ? 0.904 -12.278 0.365 1.00 84.44 91 GLY A O 1
ATOM 653 N N . GLY A 1 92 ? 0.732 -13.715 -1.356 1.00 88.00 92 GLY A N 1
ATOM 654 C CA . GLY A 1 92 ? -0.690 -14.011 -1.218 1.00 88.00 92 GLY A CA 1
ATOM 655 C C . GLY A 1 92 ? -1.645 -12.931 -1.760 1.00 88.00 92 GLY A C 1
ATOM 656 O O . GLY A 1 92 ? -2.850 -12.956 -1.497 1.00 88.00 92 GLY A O 1
ATOM 657 N N . TYR A 1 93 ? -1.129 -11.947 -2.504 1.00 90.06 93 TYR A N 1
ATOM 658 C CA . TYR A 1 93 ? -1.953 -10.893 -3.110 1.00 90.06 93 TYR A CA 1
ATOM 659 C C . TYR A 1 93 ? -2.970 -11.445 -4.106 1.00 90.06 93 TYR A C 1
ATOM 661 O O . TYR A 1 93 ? -4.066 -10.911 -4.212 1.00 90.06 93 TYR A O 1
ATOM 669 N N . ARG A 1 94 ? -2.652 -12.548 -4.789 1.00 91.62 94 ARG A N 1
ATOM 670 C CA . ARG A 1 94 ? -3.577 -13.212 -5.713 1.00 91.62 94 ARG A CA 1
ATOM 671 C C . ARG A 1 94 ? -4.840 -13.697 -5.000 1.00 91.62 94 ARG A C 1
ATOM 673 O O . ARG A 1 94 ? -5.940 -13.499 -5.502 1.00 91.62 94 ARG A O 1
ATOM 680 N N . GLU A 1 95 ? -4.684 -14.318 -3.838 1.00 91.06 95 GLU A N 1
ATOM 681 C CA . GLU A 1 95 ? -5.776 -14.804 -2.998 1.00 91.06 95 GLU A CA 1
ATOM 682 C C . GLU A 1 95 ? -6.585 -13.636 -2.436 1.00 91.06 95 GLU A C 1
ATOM 684 O O . GLU A 1 95 ? -7.808 -13.693 -2.442 1.00 91.06 95 GLU A O 1
ATOM 689 N N . LEU A 1 96 ? -5.916 -12.558 -2.015 1.00 91.50 96 LEU A N 1
ATOM 690 C CA . LEU A 1 96 ? -6.585 -11.341 -1.553 1.00 91.50 96 LEU A CA 1
ATOM 691 C C . LEU A 1 96 ? -7.405 -10.681 -2.671 1.00 91.50 96 LEU A C 1
ATOM 693 O O . LEU A 1 96 ? -8.560 -10.335 -2.457 1.00 91.50 96 LEU A O 1
ATOM 697 N N . HIS A 1 97 ? -6.831 -10.531 -3.866 1.00 94.00 97 HIS A N 1
ATOM 698 C CA . HIS A 1 97 ? -7.509 -9.931 -5.017 1.00 94.00 97 HIS A CA 1
ATOM 699 C C . HIS A 1 97 ? -8.706 -10.770 -5.482 1.00 94.00 97 HIS A C 1
ATOM 701 O O . HIS A 1 97 ? -9.682 -10.208 -5.963 1.00 94.00 97 HIS A O 1
ATOM 707 N N . ALA A 1 98 ? -8.667 -12.095 -5.301 1.00 94.56 98 ALA A N 1
ATOM 708 C CA . ALA A 1 98 ? -9.790 -12.979 -5.616 1.00 94.56 98 ALA A CA 1
ATOM 709 C C . ALA A 1 98 ? -11.013 -12.779 -4.699 1.00 94.56 98 ALA A C 1
ATOM 711 O O . ALA A 1 98 ? -12.088 -13.274 -5.022 1.00 94.56 98 ALA A O 1
ATOM 712 N N . LEU A 1 99 ? -10.856 -12.074 -3.572 1.00 94.81 99 LEU A N 1
ATOM 713 C CA . LEU A 1 99 ? -11.947 -11.708 -2.662 1.00 94.81 99 LEU A CA 1
ATOM 714 C C . LEU A 1 99 ? -12.572 -10.344 -2.992 1.00 94.81 99 LEU A C 1
ATOM 716 O O . LEU A 1 99 ? -13.516 -9.941 -2.322 1.00 94.81 99 LEU A O 1
ATOM 720 N N . VAL A 1 100 ? -12.022 -9.602 -3.958 1.00 95.88 100 VAL A N 1
ATOM 721 C CA . VAL A 1 100 ? -12.502 -8.261 -4.310 1.00 95.88 100 VAL A CA 1
ATOM 722 C C . VAL A 1 100 ? -13.576 -8.367 -5.389 1.00 95.88 100 VAL A C 1
ATOM 724 O O . VAL A 1 100 ? -13.280 -8.746 -6.521 1.00 95.88 100 VAL A O 1
ATOM 727 N N . ASP A 1 101 ? -14.808 -7.981 -5.054 1.00 97.44 101 ASP A N 1
ATOM 728 C CA . ASP A 1 101 ? -15.937 -7.983 -5.996 1.00 97.44 101 ASP A CA 1
ATOM 729 C C . ASP A 1 101 ? -15.863 -6.828 -7.009 1.00 97.44 101 ASP A C 1
ATOM 731 O O . ASP A 1 101 ? -16.180 -6.985 -8.190 1.00 97.44 101 ASP A O 1
ATOM 735 N N . HIS A 1 102 ? -15.429 -5.648 -6.551 1.00 97.25 102 HIS A N 1
ATOM 736 C CA . HIS A 1 102 ? -15.400 -4.421 -7.343 1.00 97.25 102 HIS A CA 1
ATOM 737 C C . HIS A 1 102 ? -14.137 -3.603 -7.079 1.00 97.25 102 HIS A C 1
ATOM 739 O O . HIS A 1 102 ? -13.710 -3.443 -5.937 1.00 97.25 102 HIS A O 1
ATOM 745 N N . TRP A 1 103 ? -13.581 -3.031 -8.148 1.00 97.25 103 TRP A N 1
ATOM 746 C CA . TRP A 1 103 ? -12.401 -2.173 -8.099 1.00 97.25 103 TRP A CA 1
ATOM 747 C C . TRP A 1 103 ? -12.773 -0.716 -8.357 1.00 97.25 103 TRP A C 1
ATOM 749 O O . TRP A 1 103 ? -13.470 -0.402 -9.320 1.00 97.25 103 TRP A O 1
ATOM 759 N N . MET A 1 104 ? -12.245 0.173 -7.520 1.00 96.88 104 MET A N 1
ATOM 760 C CA . MET A 1 104 ? -12.170 1.604 -7.791 1.00 96.88 104 MET A CA 1
ATOM 761 C C . MET A 1 104 ? -10.698 1.951 -7.991 1.00 96.88 104 MET A C 1
ATOM 763 O O . MET A 1 104 ? -9.904 1.826 -7.062 1.00 96.88 104 MET A O 1
ATOM 767 N N . VAL A 1 105 ? -10.336 2.354 -9.207 1.00 96.06 105 VAL A N 1
ATOM 768 C CA . VAL A 1 105 ? -8.959 2.709 -9.565 1.00 96.06 105 VAL A CA 1
ATOM 769 C C . VAL A 1 105 ? -8.902 4.207 -9.821 1.00 96.06 105 VAL A C 1
ATOM 771 O O . VAL A 1 105 ? -9.664 4.727 -10.632 1.00 96.06 105 VAL A O 1
ATOM 774 N N . VAL A 1 106 ? -8.007 4.895 -9.112 1.00 94.62 106 VAL A N 1
ATOM 775 C CA . VAL A 1 106 ? -7.690 6.302 -9.370 1.00 94.62 106 VAL A CA 1
ATOM 776 C C . VAL A 1 106 ? -6.447 6.334 -10.246 1.00 94.62 106 VAL A C 1
ATOM 778 O O . VAL A 1 106 ? -5.347 6.042 -9.783 1.00 94.62 106 VAL A O 1
ATOM 781 N N . GLU A 1 107 ? -6.642 6.651 -11.520 1.00 94.44 107 GLU A N 1
ATOM 782 C CA . GLU A 1 107 ? -5.565 6.818 -12.491 1.00 94.44 107 GLU A CA 1
ATOM 783 C C . GLU A 1 107 ? -5.151 8.290 -12.569 1.00 94.44 107 GLU A C 1
ATOM 785 O O . GLU A 1 107 ? -5.985 9.193 -12.469 1.00 94.44 107 GLU A O 1
ATOM 790 N N . VAL A 1 108 ? -3.851 8.525 -12.729 1.00 94.12 108 VAL A N 1
ATOM 791 C CA . VAL A 1 108 ? -3.279 9.859 -12.915 1.00 94.12 108 VAL A CA 1
ATOM 792 C C . VAL A 1 108 ? -2.768 9.989 -14.339 1.00 94.12 108 VAL A C 1
ATOM 794 O O . VAL A 1 108 ? -2.232 9.033 -14.890 1.00 94.12 108 VAL A O 1
ATOM 797 N N . GLU A 1 109 ? -2.916 11.175 -14.923 1.00 96.50 109 GLU A N 1
ATOM 798 C CA . GLU A 1 109 ? -2.431 11.442 -16.281 1.00 96.50 109 GLU A CA 1
ATOM 799 C C . GLU A 1 109 ? -0.898 11.477 -16.331 1.00 96.50 109 GLU A C 1
ATOM 801 O O . GLU A 1 109 ? -0.288 10.924 -17.244 1.00 96.50 109 GLU A O 1
ATOM 806 N N . ASP A 1 110 ? -0.273 12.083 -15.318 1.00 96.56 110 ASP A N 1
ATOM 807 C CA . ASP A 1 110 ? 1.178 12.178 -15.197 1.00 96.56 110 ASP A CA 1
ATOM 808 C C . ASP A 1 110 ? 1.646 11.570 -13.861 1.00 96.56 110 ASP A C 1
ATOM 810 O O . ASP A 1 110 ? 1.306 12.086 -12.788 1.00 96.56 110 ASP A O 1
ATOM 814 N N . PRO A 1 111 ? 2.460 10.494 -13.876 1.00 92.75 111 PRO A N 1
ATOM 815 C CA . PRO A 1 111 ? 2.978 9.887 -12.653 1.00 92.75 111 PRO A CA 1
ATOM 816 C C . PRO A 1 111 ? 3.879 10.832 -11.845 1.00 92.75 111 PRO A C 1
ATOM 818 O O . PRO A 1 111 ? 4.082 10.599 -10.652 1.00 92.75 111 PRO A O 1
ATOM 821 N N . GLN A 1 112 ? 4.398 11.913 -12.442 1.00 95.06 112 GLN A N 1
ATOM 822 C CA . GLN A 1 112 ? 5.179 12.915 -11.715 1.00 95.06 112 GLN A CA 1
ATOM 823 C C . GLN A 1 112 ? 4.357 13.647 -10.645 1.00 95.06 112 GLN A C 1
ATOM 825 O O . GLN A 1 112 ? 4.922 14.138 -9.665 1.00 95.06 112 GLN A O 1
ATOM 830 N N . TRP A 1 113 ? 3.024 13.670 -10.763 1.00 95.88 113 TRP A N 1
ATOM 831 C CA . TRP A 1 113 ? 2.151 14.279 -9.757 1.00 95.88 113 TRP A CA 1
ATOM 832 C C . TRP A 1 113 ? 2.273 13.616 -8.386 1.00 95.88 113 TRP A C 1
ATOM 834 O O . TRP A 1 113 ? 2.122 14.293 -7.372 1.00 95.88 113 TRP A O 1
ATOM 844 N N . VAL A 1 114 ? 2.629 12.327 -8.331 1.00 94.81 114 VAL A N 1
ATOM 845 C CA . VAL A 1 114 ? 2.825 11.607 -7.064 1.00 94.81 114 VAL A CA 1
ATOM 846 C C . VAL A 1 114 ? 3.921 12.262 -6.217 1.00 94.81 114 VAL A C 1
ATOM 848 O O . VAL A 1 114 ? 3.759 12.377 -5.002 1.00 94.81 114 VAL A O 1
ATOM 851 N N . TYR A 1 115 ? 4.995 12.756 -6.841 1.00 93.88 115 TYR A N 1
ATOM 852 C CA . TYR A 1 115 ? 6.068 13.464 -6.136 1.00 93.88 115 TYR A CA 1
ATOM 853 C C . TYR A 1 115 ? 5.596 14.823 -5.617 1.00 93.88 115 TYR A C 1
ATOM 855 O O . TYR A 1 115 ? 5.825 15.155 -4.456 1.00 93.88 115 TYR A O 1
ATOM 863 N N . ALA A 1 116 ? 4.875 15.586 -6.443 1.00 94.94 116 ALA A N 1
ATOM 864 C CA . ALA A 1 116 ? 4.335 16.884 -6.042 1.00 94.94 116 ALA A CA 1
ATOM 865 C C . ALA A 1 116 ? 3.346 16.753 -4.870 1.00 94.94 116 ALA A C 1
ATOM 867 O O . ALA A 1 116 ? 3.444 17.488 -3.887 1.00 94.94 116 ALA A O 1
ATOM 868 N N . TRP A 1 117 ? 2.433 15.781 -4.933 1.00 95.50 117 TRP A N 1
ATOM 869 C CA . TRP A 1 117 ? 1.475 15.513 -3.859 1.00 95.50 117 TRP A CA 1
ATOM 870 C C . TRP A 1 117 ? 2.156 15.022 -2.590 1.00 95.50 117 TRP A C 1
ATOM 872 O O . TRP A 1 117 ? 1.780 15.434 -1.490 1.00 95.50 117 TRP A O 1
ATOM 882 N N . ARG A 1 118 ? 3.183 14.172 -2.717 1.00 95.94 118 ARG A N 1
ATOM 883 C CA . ARG A 1 118 ? 3.946 13.723 -1.555 1.00 95.94 118 ARG A CA 1
ATOM 884 C C . ARG A 1 118 ? 4.658 14.890 -0.878 1.00 95.94 118 ARG A C 1
ATOM 886 O O . ARG A 1 118 ? 4.550 15.027 0.338 1.00 95.94 118 ARG A O 1
ATOM 893 N N . LEU A 1 119 ? 5.323 15.742 -1.654 1.00 96.12 119 LEU A N 1
ATOM 894 C CA . LEU A 1 119 ? 5.999 16.927 -1.141 1.00 96.12 119 LEU A CA 1
ATOM 895 C C . LEU A 1 119 ? 5.017 17.866 -0.431 1.00 96.12 119 LEU A C 1
ATOM 897 O O . LEU A 1 119 ? 5.289 18.308 0.684 1.00 96.12 119 LEU A O 1
ATOM 901 N N . GLN A 1 120 ? 3.851 18.118 -1.033 1.00 96.06 120 GLN A N 1
ATOM 902 C CA . GLN A 1 120 ? 2.799 18.922 -0.410 1.00 96.06 120 GLN A CA 1
ATOM 903 C C . GLN A 1 120 ? 2.377 18.344 0.951 1.00 96.06 120 GLN A C 1
ATOM 905 O O . GLN A 1 120 ? 2.306 19.084 1.933 1.00 96.06 120 GLN A O 1
ATOM 910 N N . ALA A 1 121 ? 2.158 17.029 1.041 1.00 94.19 121 ALA A N 1
ATOM 911 C CA . ALA A 1 121 ? 1.782 16.378 2.295 1.00 94.19 121 ALA A CA 1
ATOM 912 C C . ALA A 1 121 ? 2.856 16.533 3.392 1.00 94.19 121 ALA A C 1
ATOM 914 O O . ALA A 1 121 ? 2.518 16.746 4.560 1.00 94.19 121 ALA A O 1
ATOM 915 N N . GLU A 1 122 ? 4.145 16.467 3.038 1.00 95.25 122 GLU A N 1
ATOM 916 C CA . GLU A 1 122 ? 5.246 16.702 3.985 1.00 95.25 122 GLU A CA 1
ATOM 917 C C . GLU A 1 122 ? 5.318 18.178 4.421 1.00 95.25 122 GLU A C 1
ATOM 919 O O . GLU A 1 122 ? 5.469 18.458 5.612 1.00 95.25 122 GLU A O 1
ATOM 924 N N . VAL A 1 123 ? 5.128 19.136 3.501 1.00 95.19 123 VAL A N 1
ATOM 925 C CA . VAL A 1 123 ? 5.046 20.578 3.820 1.00 95.19 123 VAL A CA 1
ATOM 926 C C . VAL A 1 123 ? 3.926 20.849 4.827 1.00 95.19 123 VAL A C 1
ATOM 928 O O . VAL A 1 123 ? 4.149 21.517 5.840 1.00 95.19 123 VAL A O 1
ATOM 931 N N . GLU A 1 124 ? 2.734 20.303 4.586 1.00 95.75 124 GLU A N 1
ATOM 932 C CA . GLU A 1 124 ? 1.580 20.452 5.476 1.00 95.75 124 GLU A CA 1
ATOM 933 C C . GLU A 1 124 ? 1.821 19.795 6.843 1.00 95.75 124 GLU A C 1
ATOM 935 O O . GLU A 1 124 ? 1.463 20.356 7.884 1.00 95.75 124 GLU A O 1
ATOM 940 N N . ALA A 1 125 ? 2.471 18.626 6.877 1.00 92.75 125 ALA A N 1
ATOM 941 C CA . ALA A 1 125 ? 2.842 17.964 8.123 1.00 92.75 125 ALA A CA 1
ATOM 942 C C . ALA A 1 125 ? 3.823 18.803 8.959 1.00 92.75 125 ALA A C 1
ATOM 944 O O . ALA A 1 125 ? 3.604 18.947 10.167 1.00 92.75 125 ALA A O 1
ATOM 945 N N . ARG A 1 126 ? 4.832 19.420 8.326 1.00 92.88 126 ARG A N 1
ATOM 946 C CA . ARG A 1 126 ? 5.766 20.351 8.987 1.00 92.88 126 ARG A CA 1
ATOM 947 C C . ARG A 1 126 ? 5.056 21.594 9.508 1.00 92.88 126 ARG A C 1
ATOM 949 O O . ARG A 1 126 ? 5.271 21.974 10.657 1.00 92.88 126 ARG A O 1
ATOM 956 N N . GLY A 1 127 ? 4.176 22.194 8.703 1.00 93.44 127 GLY A N 1
ATOM 957 C CA . GLY A 1 127 ? 3.376 23.356 9.106 1.00 93.44 127 GLY A CA 1
ATOM 958 C C . GLY A 1 127 ? 2.482 23.078 10.320 1.00 93.44 127 GLY A C 1
ATOM 959 O O . GLY A 1 127 ? 2.249 23.964 11.137 1.00 93.44 127 GLY A O 1
ATOM 960 N N . ALA A 1 128 ? 2.045 21.827 10.485 1.00 94.44 128 ALA A N 1
ATOM 961 C CA . ALA A 1 128 ? 1.279 21.360 11.637 1.00 94.44 128 ALA A CA 1
ATOM 962 C C . ALA A 1 128 ? 2.142 20.873 12.823 1.00 94.44 128 ALA A C 1
ATOM 964 O O . ALA A 1 128 ? 1.598 20.315 13.777 1.00 94.44 128 ALA A O 1
ATOM 965 N N . GLY A 1 129 ? 3.470 21.029 12.770 1.00 90.12 129 GLY A N 1
ATOM 966 C CA . GLY A 1 129 ? 4.391 20.624 13.838 1.00 90.12 129 GLY A CA 1
ATOM 967 C C . GLY A 1 129 ? 4.557 19.109 14.006 1.00 90.12 129 GLY A C 1
ATOM 968 O O . GLY A 1 129 ? 4.983 18.654 15.068 1.00 90.12 129 GLY A O 1
ATOM 969 N N . ARG A 1 130 ? 4.207 18.307 12.993 1.00 87.00 130 ARG A N 1
ATOM 970 C CA . ARG A 1 130 ? 4.417 16.851 12.999 1.00 87.00 130 ARG A CA 1
ATOM 971 C C . ARG A 1 130 ? 5.802 16.506 12.447 1.00 87.00 130 ARG A C 1
ATOM 973 O O . ARG A 1 130 ? 6.362 17.249 11.647 1.00 87.00 130 ARG A O 1
ATOM 980 N N . GLY A 1 131 ? 6.337 15.353 12.854 1.00 84.00 131 GLY A N 1
ATOM 981 C CA . GLY A 1 131 ? 7.539 14.792 12.233 1.00 84.00 131 GLY A CA 1
ATOM 982 C C . GLY A 1 131 ? 7.284 14.501 10.753 1.00 84.00 131 GLY A C 1
ATOM 983 O O . GLY A 1 131 ? 6.278 13.874 10.422 1.00 84.00 131 GLY A O 1
ATOM 984 N N . ALA A 1 132 ? 8.173 14.981 9.890 1.00 87.62 132 ALA A N 1
ATOM 985 C CA . ALA A 1 132 ? 8.026 14.951 8.440 1.00 87.62 132 ALA A CA 1
ATOM 986 C C . ALA A 1 132 ? 9.407 14.933 7.776 1.00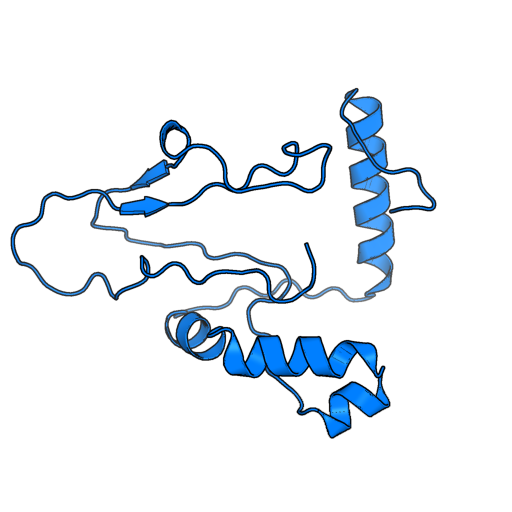 87.62 132 ALA A C 1
ATOM 988 O O . ALA A 1 132 ? 10.398 15.344 8.387 1.00 87.62 132 ALA A O 1
ATOM 989 N N . LEU A 1 133 ? 9.456 14.444 6.542 1.00 89.06 133 LEU A N 1
ATOM 990 C CA . LEU A 1 133 ? 10.675 14.399 5.737 1.00 89.06 133 LEU A CA 1
ATOM 991 C C . LEU A 1 133 ? 11.059 15.797 5.240 1.00 89.06 133 LEU A C 1
ATOM 993 O O . LEU A 1 133 ? 10.230 16.709 5.207 1.00 89.06 133 LEU A O 1
ATOM 997 N N . THR A 1 134 ? 12.319 15.972 4.849 1.00 90.94 134 THR A N 1
ATOM 998 C CA . THR A 1 134 ? 12.767 17.134 4.067 1.00 90.94 134 THR A CA 1
ATOM 999 C C . THR A 1 134 ? 12.370 16.991 2.597 1.00 90.94 134 THR A C 1
ATOM 1001 O O . THR A 1 134 ? 12.032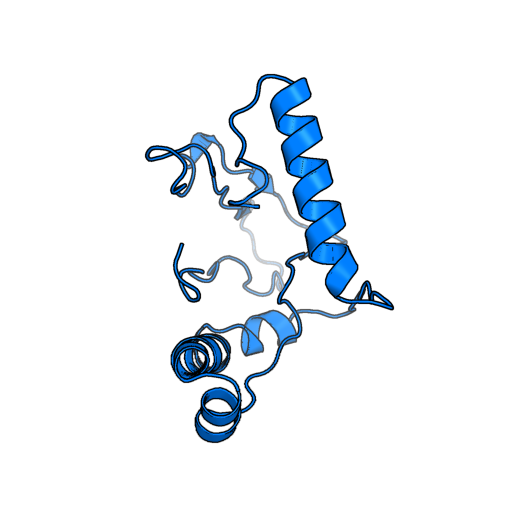 15.905 2.136 1.00 90.94 134 THR A O 1
ATOM 1004 N N . ASP A 1 135 ? 12.438 18.083 1.835 1.00 90.12 135 ASP A N 1
ATOM 1005 C CA . ASP A 1 135 ? 12.042 18.093 0.420 1.00 90.12 135 ASP A CA 1
ATOM 1006 C C . ASP A 1 135 ? 12.888 17.145 -0.444 1.00 90.12 135 ASP A C 1
ATOM 1008 O O . ASP A 1 135 ? 12.394 16.606 -1.424 1.00 90.12 135 ASP A O 1
ATOM 1012 N N . THR A 1 136 ? 14.153 16.914 -0.075 1.00 91.12 136 THR A N 1
ATOM 1013 C CA . THR A 1 136 ? 15.049 15.977 -0.775 1.00 91.12 136 THR A CA 1
ATOM 1014 C C . THR A 1 136 ? 14.824 14.514 -0.404 1.00 91.12 136 THR A C 1
ATOM 1016 O O . THR A 1 136 ? 15.297 13.626 -1.106 1.00 91.12 136 THR A O 1
ATOM 1019 N N . GLU A 1 137 ? 14.173 14.256 0.730 1.00 86.81 137 GLU A N 1
ATOM 1020 C CA . GLU A 1 137 ? 13.855 12.905 1.206 1.00 86.81 137 GLU A CA 1
ATOM 1021 C C . GLU A 1 137 ? 12.457 12.437 0.769 1.00 86.81 137 GLU A C 1
ATOM 1023 O O . GLU A 1 137 ? 12.176 11.237 0.837 1.00 86.81 137 GLU A O 1
ATOM 1028 N N . ALA A 1 138 ? 11.585 13.375 0.385 1.00 82.19 138 ALA A N 1
ATOM 1029 C CA . ALA A 1 138 ? 10.191 13.158 -0.004 1.00 82.19 138 ALA A CA 1
ATOM 1030 C C . ALA A 1 138 ? 10.049 12.688 -1.459 1.00 82.19 138 ALA A C 1
ATOM 1032 O O . ALA A 1 138 ? 9.208 11.780 -1.672 1.00 82.19 138 ALA A O 1
#

InterPro domains:
  IPR027417 P-loop containing nucleoside triphosphate hydrolase [G3DSA:3.40.50.300] (7-138)

Sequence (138 aa):
LPLGSHRQLSAVQPMSGGGGRNGGVSVPRYDKTLRGGRGDRAPVSDWLTVRAPLDVILLEGWMLGFTPVGAAAAARVSPDLVAVDAALSSGGYRELHALVDHWMVVEVEDPQWVYAWRLQAEVEARGAGRGALTDTEA

Secondary structure (DSSP, 8-state):
--TT-----TT-S---------PPEEEP-EESSTTTTT-EEPPGGGSEEE-S--S------TTTT-----HHHHHHH-TTHHHHHHHHHHSSHHHHHTT-S-------S-TTHHHHHHHHHHHHHHHTT-----TTT-

Radius of gyration: 18.57 Å; chains: 1; bounding box: 42×44×40 Å